Protein AF-A0A259BXV9-F1 (afdb_monomer)

Solvent-accessible surface area (backbone atoms only — not comparable to full-atom values): 3316 Å² total; per-residue (Å²): 127,81,71,66,62,50,58,63,73,53,66,70,57,79,78,73,55,66,67,57,46,52,50,24,24,54,51,16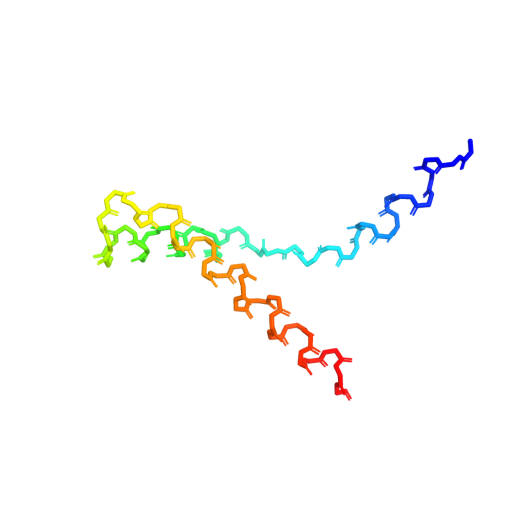,28,75,75,56,39,83,62,8,52,58,52,16,38,52,52,50,50,51,51,48,54,53,51,50,55,56,58,74,74,107

Foldseek 3Di:
DVCPVVCVVCVVVPPPPVVQLVVLLVVLCVVPNPVSNVVSNVVSSVVVVVVVVVVVVD

Sequence (58 aa):
VDNLARPWLVGKATRIPDFIVLLSTIGGIASFGLQGFITGPVVAAMFIAVWTTFLAKR

Mean predicted aligned error: 8.55 Å

pLDDT: mean 82.36, std 14.78, range [52.22, 96.69]

Radius of gyration: 14.75 Å; Cα contacts (8 Å, |Δi|>4): 37; chains: 1; bounding box: 45×16×36 Å

Secondary structure (DSSP, 8-state):
-TTSHHHHHHTTS----HHHHHHHHHHHHHHHGGGHHHHHHHHHHHHHHHHHHHHHT-

Structure (mmCIF, N/CA/C/O backbone):
data_AF-A0A259BXV9-F1
#
_entry.id   AF-A0A259BXV9-F1
#
loop_
_atom_site.group_PDB
_atom_site.id
_atom_site.type_symbol
_atom_site.label_atom_id
_atom_site.label_alt_id
_atom_site.label_comp_id
_atom_site.label_asym_id
_atom_site.label_entity_id
_atom_site.label_seq_id
_atom_site.pdbx_PDB_ins_code
_atom_site.Cartn_x
_atom_site.Cartn_y
_atom_site.Cartn_z
_atom_site.occupancy
_atom_site.B_iso_or_equiv
_atom_site.auth_se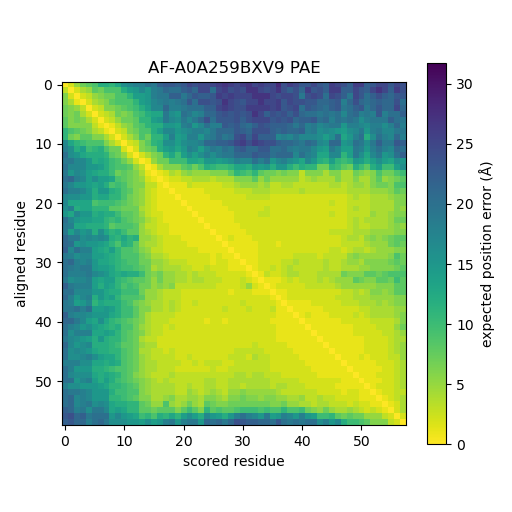q_id
_atom_site.auth_comp_id
_atom_site.auth_asym_id
_atom_site.auth_atom_id
_atom_site.pdbx_PDB_model_num
ATOM 1 N N . VAL A 1 1 ? -33.819 8.068 2.315 1.00 56.03 1 VAL A N 1
ATOM 2 C CA . VAL A 1 1 ? -33.209 8.050 3.667 1.00 56.03 1 VAL A CA 1
ATOM 3 C C . VAL A 1 1 ? -32.229 6.885 3.864 1.00 56.03 1 VAL A C 1
ATOM 5 O O . VAL A 1 1 ? -31.387 6.984 4.742 1.00 56.03 1 VAL A O 1
ATOM 8 N N . ASP A 1 2 ? -32.194 5.882 2.976 1.00 61.28 2 ASP A N 1
ATOM 9 C CA . ASP A 1 2 ? -31.287 4.715 3.081 1.00 61.28 2 ASP A CA 1
ATOM 10 C C . ASP A 1 2 ? -29.825 4.931 2.631 1.00 61.28 2 ASP A C 1
ATOM 12 O O . ASP A 1 2 ? -28.962 4.101 2.895 1.00 61.28 2 ASP A O 1
ATOM 16 N N . ASN A 1 3 ? -29.499 6.064 1.997 1.00 62.47 3 ASN A N 1
ATOM 17 C CA . ASN A 1 3 ? -28.142 6.341 1.489 1.00 62.47 3 ASN A CA 1
ATOM 18 C C . ASN A 1 3 ? -27.244 7.145 2.446 1.00 62.47 3 ASN A C 1
ATOM 20 O O . ASN A 1 3 ? -26.079 7.381 2.136 1.00 62.47 3 ASN A O 1
ATOM 24 N N . LEU A 1 4 ? -27.760 7.563 3.604 1.00 65.19 4 LEU A N 1
ATOM 25 C CA . LEU A 1 4 ? -27.019 8.356 4.597 1.00 65.19 4 LEU A CA 1
ATOM 26 C C . LEU A 1 4 ? -26.198 7.482 5.559 1.00 65.19 4 LEU A C 1
ATOM 28 O O . LEU A 1 4 ? -25.152 7.911 6.036 1.00 65.19 4 LEU A O 1
ATOM 32 N N . ALA A 1 5 ? -26.614 6.232 5.785 1.00 58.25 5 ALA A N 1
ATOM 33 C CA . ALA A 1 5 ? -25.851 5.269 6.583 1.00 58.25 5 ALA A CA 1
ATOM 34 C C . ALA A 1 5 ? -24.571 4.782 5.868 1.00 58.25 5 ALA A C 1
ATOM 36 O O . ALA A 1 5 ? -23.586 4.422 6.514 1.00 58.25 5 ALA A O 1
ATOM 37 N N . ARG A 1 6 ? -24.556 4.805 4.527 1.00 62.91 6 ARG A N 1
ATOM 38 C CA . ARG A 1 6 ? -23.441 4.331 3.690 1.00 62.91 6 ARG A CA 1
ATOM 39 C C . ARG A 1 6 ? -22.139 5.130 3.874 1.00 62.91 6 ARG A C 1
ATOM 41 O O . ARG A 1 6 ? -21.110 4.495 4.094 1.00 62.91 6 ARG A O 1
ATOM 48 N N . PRO A 1 7 ? -22.127 6.478 3.829 1.00 59.00 7 PRO A N 1
ATOM 49 C CA . PRO A 1 7 ? -20.896 7.248 4.002 1.00 59.00 7 PRO A CA 1
ATOM 50 C C . P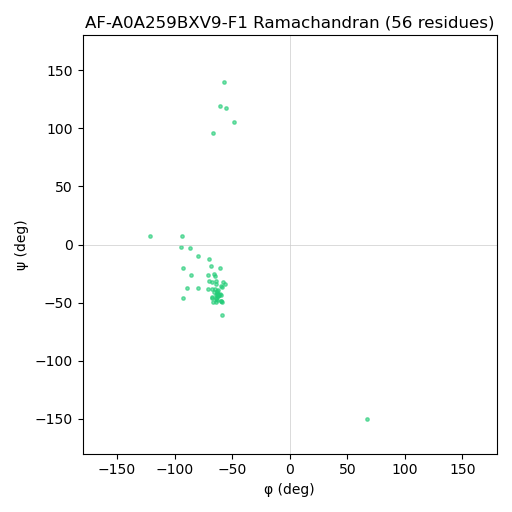RO A 1 7 ? -20.272 7.106 5.392 1.00 59.00 7 PRO A C 1
ATOM 52 O O . PRO A 1 7 ? -19.057 7.205 5.499 1.00 59.00 7 PRO A O 1
ATOM 55 N N . TRP A 1 8 ? -21.046 6.829 6.445 1.00 62.81 8 TRP A N 1
ATOM 56 C CA . TRP A 1 8 ? -20.478 6.639 7.785 1.00 62.81 8 TRP A CA 1
ATOM 57 C C . TRP A 1 8 ? -19.884 5.236 7.975 1.00 62.81 8 TRP A C 1
ATOM 59 O O . TRP A 1 8 ? -18.803 5.100 8.548 1.00 62.81 8 TRP A O 1
ATOM 69 N N . LEU A 1 9 ? -20.528 4.203 7.413 1.00 59.09 9 LEU A N 1
ATOM 70 C CA . LEU A 1 9 ? -20.012 2.827 7.428 1.00 59.09 9 LEU A CA 1
ATOM 71 C C . LEU A 1 9 ? -18.777 2.653 6.519 1.00 59.09 9 LEU A C 1
ATOM 73 O O . LEU A 1 9 ? -17.889 1.865 6.830 1.00 59.09 9 LEU A O 1
ATOM 77 N N . VAL A 1 10 ? -18.699 3.414 5.419 1.00 61.34 10 VAL A N 1
ATOM 78 C CA . VAL A 1 10 ? -17.567 3.406 4.469 1.00 61.34 10 VAL A CA 1
ATOM 79 C C . VAL A 1 10 ? -16.514 4.475 4.805 1.00 61.34 10 VAL A C 1
ATOM 81 O O . VAL A 1 10 ? -15.358 4.339 4.425 1.00 61.34 10 VAL A O 1
ATOM 84 N N . GLY A 1 11 ? -16.854 5.518 5.565 1.00 53.94 11 GLY A N 1
ATOM 85 C CA . GLY A 1 11 ? -15.962 6.643 5.891 1.00 53.94 11 GLY A CA 1
ATOM 86 C C . GLY A 1 11 ? -14.808 6.303 6.840 1.00 53.94 11 GLY A C 1
ATOM 87 O O . GLY A 1 11 ? -13.863 7.079 6.951 1.00 53.94 11 GLY A O 1
ATOM 88 N N . LYS A 1 12 ? -14.852 5.128 7.483 1.00 56.81 12 LYS A N 1
ATOM 89 C CA . LYS A 1 12 ? -13.717 4.523 8.200 1.00 56.81 12 LYS A CA 1
ATOM 90 C C . LYS A 1 12 ? -12.909 3.543 7.342 1.00 56.81 12 LYS A C 1
ATOM 92 O O . LYS A 1 12 ? -12.034 2.867 7.881 1.00 56.81 12 LYS A O 1
ATOM 97 N N . ALA A 1 13 ? -13.181 3.432 6.038 1.00 57.06 13 ALA A N 1
ATOM 98 C CA . ALA A 1 13 ? -12.296 2.711 5.133 1.00 57.06 13 ALA A CA 1
ATOM 99 C C . ALA A 1 13 ? -10.909 3.332 5.273 1.00 57.06 13 ALA A C 1
ATOM 101 O O . ALA A 1 13 ? -10.737 4.534 5.068 1.00 57.06 13 ALA A O 1
ATOM 102 N N . THR A 1 14 ? -9.958 2.524 5.730 1.00 62.28 14 THR A N 1
ATOM 103 C CA . THR A 1 14 ? -8.587 2.928 6.003 1.00 62.28 14 THR A CA 1
ATOM 104 C C . THR A 1 14 ? -8.066 3.716 4.807 1.00 62.28 14 THR A C 1
ATOM 106 O O . THR A 1 14 ? -7.807 3.143 3.751 1.00 62.28 14 THR A O 1
ATOM 109 N N . ARG A 1 15 ? -7.961 5.043 4.947 1.00 68.81 15 ARG A N 1
ATOM 110 C CA . ARG A 1 15 ? -7.315 5.880 3.939 1.00 68.81 15 ARG A CA 1
ATOM 111 C C . ARG A 1 15 ? -5.847 5.497 3.958 1.00 68.81 15 ARG A C 1
ATOM 113 O O . ARG A 1 15 ? -5.107 5.951 4.826 1.00 68.81 15 ARG A O 1
ATOM 120 N N . ILE A 1 16 ? -5.459 4.605 3.051 1.00 75.12 16 ILE A N 1
ATOM 121 C CA . ILE A 1 16 ? -4.055 4.323 2.782 1.00 75.12 16 ILE A CA 1
ATOM 122 C C . ILE A 1 16 ? -3.455 5.653 2.315 1.00 75.12 16 ILE A C 1
ATOM 124 O O . ILE A 1 16 ? -3.942 6.201 1.327 1.00 75.12 16 ILE A O 1
ATOM 128 N N . PRO A 1 17 ? -2.463 6.209 3.025 1.00 84.50 17 PRO A N 1
ATOM 129 C CA . PRO A 1 17 ? -1.816 7.439 2.598 1.00 84.50 17 PRO A CA 1
ATOM 130 C C . PRO A 1 17 ? -1.233 7.297 1.189 1.00 84.50 17 PRO A C 1
ATOM 132 O O . PRO A 1 17 ? -0.613 6.276 0.874 1.00 84.50 17 PRO A O 1
ATOM 135 N N . ASP A 1 18 ? -1.368 8.334 0.363 1.00 86.69 18 ASP A N 1
ATOM 136 C CA . ASP A 1 18 ? -0.977 8.294 -1.054 1.00 86.69 18 ASP A CA 1
ATOM 137 C C . ASP A 1 18 ? 0.506 7.946 -1.262 1.00 86.69 18 ASP A C 1
ATOM 139 O O . ASP A 1 18 ? 0.865 7.246 -2.210 1.00 86.69 18 ASP A O 1
ATOM 143 N N . PHE A 1 19 ? 1.381 8.348 -0.333 1.00 90.31 19 PHE A N 1
ATOM 144 C CA . PHE A 1 19 ? 2.806 8.018 -0.398 1.00 90.31 19 PHE A CA 1
ATOM 145 C C . PHE A 1 19 ? 3.078 6.508 -0.298 1.00 90.31 19 PHE A C 1
ATOM 147 O O . PHE A 1 19 ? 4.029 6.027 -0.907 1.00 90.31 19 PHE A O 1
ATOM 154 N N . ILE A 1 20 ? 2.251 5.743 0.429 1.00 91.25 20 ILE A N 1
ATOM 155 C CA . ILE A 1 20 ? 2.408 4.283 0.539 1.00 91.25 20 ILE A CA 1
ATOM 156 C C . ILE A 1 20 ? 2.032 3.618 -0.785 1.00 91.25 20 ILE A C 1
ATOM 158 O O . ILE A 1 20 ? 2.697 2.683 -1.234 1.00 91.25 20 ILE A O 1
ATOM 162 N N . VAL A 1 21 ? 0.994 4.129 -1.446 1.00 91.31 21 VAL A N 1
ATOM 163 C CA . VAL A 1 21 ? 0.597 3.666 -2.780 1.00 91.31 21 VAL A CA 1
ATOM 164 C C . VAL A 1 21 ? 1.707 3.961 -3.788 1.00 91.31 21 VAL A C 1
ATOM 166 O O . VAL A 1 21 ? 2.112 3.066 -4.527 1.00 91.31 21 VAL A O 1
ATOM 169 N N . LEU A 1 22 ? 2.276 5.168 -3.766 1.00 94.12 22 LEU A N 1
ATOM 170 C CA . LEU A 1 22 ? 3.394 5.531 -4.639 1.00 94.12 22 LEU A CA 1
ATOM 171 C C . LEU A 1 22 ? 4.613 4.627 -4.400 1.00 94.12 22 LEU A C 1
ATOM 173 O O . LEU A 1 22 ? 5.163 4.061 -5.344 1.00 94.12 22 LEU A O 1
ATOM 177 N N . LEU A 1 23 ? 5.005 4.446 -3.137 1.00 95.12 23 LEU A N 1
ATOM 178 C CA . LEU A 1 23 ? 6.154 3.625 -2.764 1.00 95.12 23 LEU A CA 1
ATOM 179 C C . LEU A 1 23 ? 5.954 2.161 -3.172 1.00 95.12 23 LEU A C 1
ATOM 181 O O . LEU A 1 23 ? 6.859 1.549 -3.729 1.00 95.12 23 LEU A O 1
ATOM 185 N N . SER A 1 24 ? 4.764 1.608 -2.934 1.00 94.50 24 SER A N 1
ATOM 186 C CA . SER A 1 24 ? 4.439 0.233 -3.324 1.00 94.50 24 SER A CA 1
ATOM 187 C C . SER A 1 24 ? 4.381 0.056 -4.836 1.00 94.50 24 SER A C 1
ATOM 189 O O . SER A 1 24 ? 4.792 -0.985 -5.335 1.00 94.50 24 SER A O 1
ATOM 191 N N . THR A 1 25 ? 3.964 1.080 -5.577 1.00 94.69 25 THR A N 1
ATOM 192 C CA . THR A 1 25 ? 4.000 1.075 -7.041 1.00 94.69 25 THR A CA 1
ATOM 193 C C . THR A 1 25 ? 5.441 1.059 -7.547 1.00 94.69 25 THR A C 1
ATOM 195 O O . THR A 1 25 ? 5.800 0.206 -8.353 1.00 94.69 25 THR A O 1
ATOM 198 N N . ILE A 1 26 ? 6.295 1.952 -7.039 1.00 96.50 26 ILE A N 1
ATOM 199 C CA . ILE A 1 26 ? 7.709 2.033 -7.437 1.00 96.50 26 ILE A CA 1
ATOM 200 C C . ILE A 1 26 ? 8.458 0.753 -7.039 1.00 96.50 26 ILE A C 1
ATOM 202 O O . ILE A 1 26 ? 9.162 0.170 -7.860 1.00 96.50 26 ILE A O 1
ATOM 206 N N . GLY A 1 27 ? 8.277 0.285 -5.802 1.00 94.62 27 GLY A N 1
ATOM 207 C CA . GLY A 1 27 ? 8.894 -0.944 -5.302 1.00 94.62 27 GLY A CA 1
ATOM 208 C C . GLY A 1 27 ? 8.381 -2.188 -6.024 1.00 94.62 27 GLY A C 1
ATOM 209 O O . GLY A 1 27 ? 9.168 -3.049 -6.404 1.00 94.62 27 GLY A O 1
ATOM 210 N N . GLY A 1 28 ? 7.077 -2.246 -6.297 1.00 95.00 28 GLY A N 1
ATOM 211 C CA . GLY A 1 28 ? 6.466 -3.307 -7.084 1.00 95.00 28 GLY A CA 1
ATOM 212 C C . GLY A 1 28 ? 7.074 -3.373 -8.477 1.00 95.00 28 GLY A C 1
ATOM 213 O O . GLY A 1 28 ? 7.515 -4.446 -8.889 1.00 95.00 28 GLY A O 1
ATOM 214 N N . ILE A 1 29 ? 7.168 -2.235 -9.174 1.00 96.69 29 ILE A N 1
ATOM 215 C CA . ILE A 1 29 ? 7.792 -2.168 -10.500 1.00 96.69 29 ILE A CA 1
ATOM 216 C C . ILE A 1 29 ? 9.261 -2.599 -10.446 1.00 96.69 29 ILE A C 1
ATOM 218 O O . ILE A 1 29 ? 9.705 -3.369 -11.296 1.00 96.69 29 ILE A O 1
ATOM 222 N N . ALA A 1 30 ? 10.007 -2.152 -9.436 1.00 95.19 30 ALA A N 1
ATOM 223 C CA . ALA A 1 30 ? 11.408 -2.524 -9.268 1.00 95.19 30 ALA A CA 1
ATOM 224 C C . ALA A 1 30 ? 11.603 -4.034 -9.017 1.00 95.19 30 ALA A C 1
ATOM 226 O O . ALA A 1 30 ? 12.598 -4.595 -9.467 1.00 95.19 30 ALA A O 1
ATOM 227 N N . SER A 1 31 ? 10.671 -4.701 -8.325 1.00 94.88 31 SER A N 1
ATOM 228 C CA . SER A 1 31 ? 10.766 -6.135 -8.000 1.00 94.88 31 SER A CA 1
ATOM 229 C C . S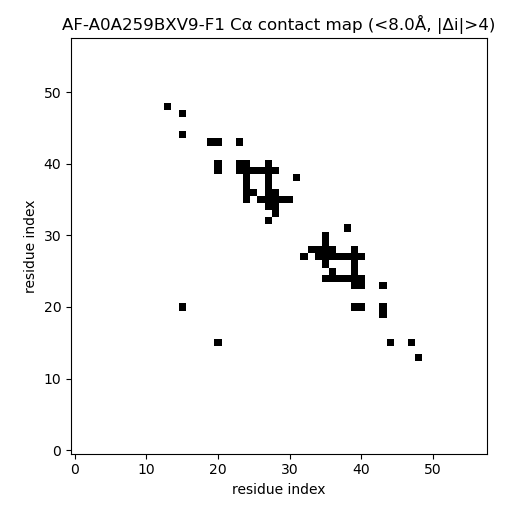ER A 1 31 ? 10.166 -7.070 -9.057 1.00 94.88 31 SER A C 1
ATOM 231 O O . SER A 1 31 ? 10.706 -8.149 -9.284 1.00 94.88 31 SER A O 1
ATOM 233 N N . PHE A 1 32 ? 9.054 -6.689 -9.694 1.00 93.56 32 PHE A N 1
ATOM 234 C CA . PHE A 1 32 ? 8.268 -7.556 -10.589 1.00 93.56 32 PHE A CA 1
ATOM 235 C C . PHE A 1 32 ? 8.128 -7.002 -12.020 1.00 93.56 32 PHE A C 1
ATOM 237 O O . PHE A 1 32 ? 7.370 -7.544 -12.828 1.00 93.56 32 PHE A O 1
ATOM 244 N N . GLY A 1 33 ? 8.832 -5.917 -12.358 1.00 91.81 33 GLY A N 1
ATOM 245 C CA . GLY A 1 33 ? 8.715 -5.245 -13.653 1.00 91.81 33 GLY A CA 1
ATOM 246 C C . GLY A 1 33 ? 7.346 -4.586 -13.835 1.00 91.81 33 GLY A C 1
ATOM 247 O O . GLY A 1 33 ? 6.699 -4.188 -12.872 1.00 91.81 33 GLY A O 1
ATOM 248 N N . LEU A 1 34 ? 6.852 -4.486 -15.071 1.00 92.81 34 LEU A N 1
ATOM 249 C CA . LEU A 1 34 ? 5.593 -3.782 -15.366 1.00 92.81 34 LEU A CA 1
ATOM 250 C C . LEU A 1 34 ? 4.382 -4.318 -14.568 1.00 92.81 34 LEU A C 1
ATOM 252 O O . LEU A 1 34 ? 3.515 -3.546 -14.165 1.00 92.81 34 LEU A O 1
ATOM 256 N N . GLN A 1 35 ? 4.352 -5.627 -14.288 1.00 92.50 35 GLN A N 1
ATOM 257 C CA . GLN A 1 35 ? 3.291 -6.274 -13.498 1.00 92.50 35 GLN A CA 1
ATOM 258 C C . GLN A 1 35 ? 3.265 -5.803 -12.039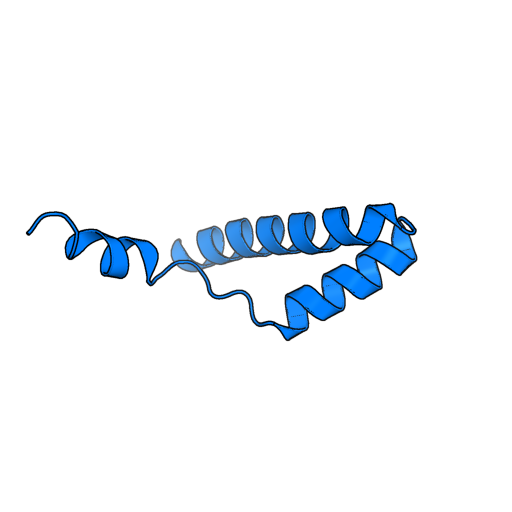 1.00 92.50 35 GLN A C 1
ATOM 260 O O . GLN A 1 35 ? 2.221 -5.779 -11.383 1.00 92.50 35 GLN A O 1
ATOM 265 N N . GLY A 1 36 ? 4.415 -5.350 -11.549 1.00 91.69 36 GLY A N 1
ATOM 266 C CA . GLY A 1 36 ? 4.586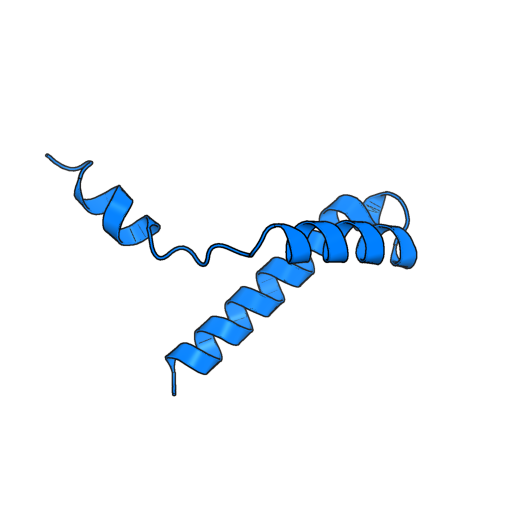 -4.786 -10.225 1.00 91.69 36 GLY A CA 1
ATOM 267 C C . GLY A 1 36 ? 3.764 -3.531 -9.946 1.00 91.69 36 GLY A C 1
ATOM 268 O O . GLY A 1 36 ? 3.495 -3.245 -8.781 1.00 91.69 36 GLY A O 1
ATOM 269 N N . PHE A 1 37 ? 3.304 -2.829 -10.987 1.00 92.88 37 PHE A N 1
ATOM 270 C CA . PHE A 1 37 ? 2.401 -1.683 -10.850 1.00 92.88 37 PHE A CA 1
ATOM 271 C C . PHE A 1 37 ? 1.081 -2.059 -10.162 1.00 92.88 37 PHE A C 1
ATOM 273 O O . PHE A 1 37 ? 0.547 -1.272 -9.389 1.00 92.88 37 PHE A O 1
ATOM 280 N N . ILE A 1 38 ? 0.566 -3.267 -10.414 1.00 93.50 38 ILE A N 1
ATOM 281 C CA . ILE A 1 38 ? -0.679 -3.765 -9.811 1.00 93.50 38 ILE A CA 1
ATOM 282 C C . ILE A 1 38 ? -0.355 -4.549 -8.540 1.00 93.50 38 ILE A C 1
ATOM 284 O O . ILE A 1 38 ? -0.977 -4.343 -7.498 1.00 93.50 38 ILE A O 1
ATOM 288 N N . THR A 1 39 ? 0.644 -5.433 -8.605 1.00 94.31 39 THR A N 1
ATOM 289 C CA . THR A 1 39 ? 1.008 -6.305 -7.481 1.00 94.31 39 THR A CA 1
ATOM 290 C C . THR A 1 39 ? 1.464 -5.509 -6.258 1.00 94.31 39 THR A C 1
ATOM 292 O O . THR A 1 39 ? 1.084 -5.854 -5.141 1.00 94.31 39 THR A O 1
ATOM 295 N N . GLY A 1 40 ? 2.221 -4.426 -6.445 1.00 94.06 40 GLY A N 1
ATOM 296 C CA . GLY A 1 40 ? 2.721 -3.591 -5.353 1.00 94.06 40 GLY A CA 1
ATOM 297 C C . GLY A 1 40 ? 1.603 -3.000 -4.482 1.00 94.06 40 GLY A C 1
ATOM 298 O O . GLY A 1 40 ? 1.531 -3.328 -3.293 1.00 94.06 40 GLY A O 1
ATOM 299 N N . PRO A 1 41 ? 0.694 -2.186 -5.049 1.00 93.69 41 PRO A N 1
ATOM 300 C CA . PRO A 1 41 ? -0.436 -1.618 -4.315 1.00 93.69 41 PRO A CA 1
ATOM 301 C C . PRO A 1 41 ? -1.364 -2.669 -3.701 1.00 93.69 41 PRO A C 1
ATOM 303 O O . PRO A 1 41 ? -1.846 -2.474 -2.585 1.00 93.69 41 PRO A O 1
ATOM 306 N N . VAL A 1 42 ? -1.586 -3.799 -4.380 1.00 93.94 42 VAL A N 1
ATOM 307 C CA . VAL A 1 42 ? -2.409 -4.899 -3.850 1.00 93.94 42 VAL A CA 1
ATOM 308 C C . VAL A 1 42 ? -1.782 -5.490 -2.586 1.00 93.94 42 VAL A C 1
ATOM 310 O O . VAL A 1 42 ? -2.464 -5.618 -1.568 1.00 93.94 42 VAL A O 1
ATOM 313 N N . VAL A 1 43 ? -0.481 -5.789 -2.609 1.00 93.94 43 VAL A N 1
ATOM 314 C CA . VAL A 1 43 ? 0.236 -6.310 -1.435 1.00 93.94 43 VAL A CA 1
ATOM 315 C C . VAL A 1 43 ? 0.234 -5.288 -0.296 1.00 93.94 43 VAL A C 1
ATOM 317 O O . VAL A 1 43 ? -0.023 -5.653 0.852 1.00 93.94 43 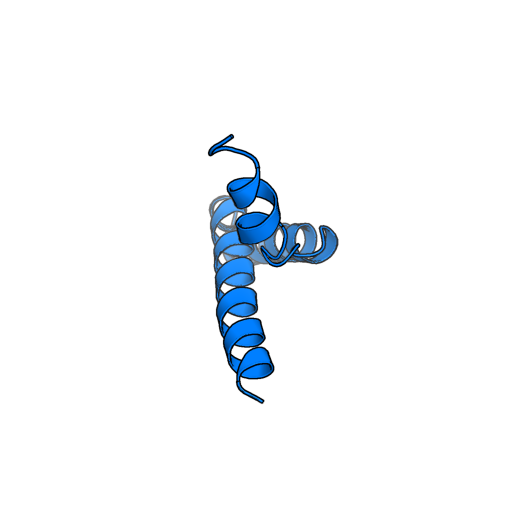VAL A O 1
ATOM 320 N N . ALA A 1 44 ? 0.450 -4.004 -0.597 1.00 92.50 44 ALA A N 1
ATOM 321 C CA . ALA A 1 44 ? 0.412 -2.942 0.406 1.00 92.50 44 ALA A CA 1
ATOM 322 C C . ALA A 1 44 ? -0.975 -2.808 1.059 1.00 92.50 44 ALA A C 1
ATOM 324 O O . ALA A 1 44 ? -1.073 -2.697 2.282 1.00 92.50 44 ALA A O 1
ATOM 325 N N . ALA A 1 45 ? -2.049 -2.880 0.269 1.00 92.06 45 ALA A N 1
ATOM 326 C CA . ALA A 1 45 ? -3.417 -2.846 0.776 1.00 92.06 45 ALA A CA 1
ATOM 327 C C . ALA A 1 45 ? -3.727 -4.050 1.677 1.00 92.06 45 ALA A C 1
ATOM 329 O O . ALA A 1 45 ? -4.302 -3.875 2.752 1.00 92.06 45 ALA A O 1
ATOM 330 N N . MET A 1 46 ? -3.300 -5.255 1.285 1.00 92.44 46 MET A N 1
ATOM 331 C CA . MET A 1 46 ? -3.466 -6.455 2.111 1.00 92.44 46 MET A CA 1
ATOM 332 C C . MET A 1 46 ? -2.689 -6.360 3.426 1.00 92.44 46 MET A C 1
ATOM 334 O O . MET A 1 46 ? -3.238 -6.670 4.483 1.00 92.44 46 MET A O 1
ATOM 338 N N . PHE A 1 47 ? -1.441 -5.885 3.382 1.00 92.44 47 PHE A N 1
ATOM 339 C CA . PHE A 1 47 ? -0.634 -5.678 4.583 1.00 92.44 47 PHE A CA 1
ATOM 340 C C . PHE A 1 47 ? -1.307 -4.696 5.543 1.00 92.44 47 PHE A C 1
ATOM 342 O O . PHE A 1 47 ? -1.471 -5.006 6.723 1.00 92.44 47 PHE A O 1
ATOM 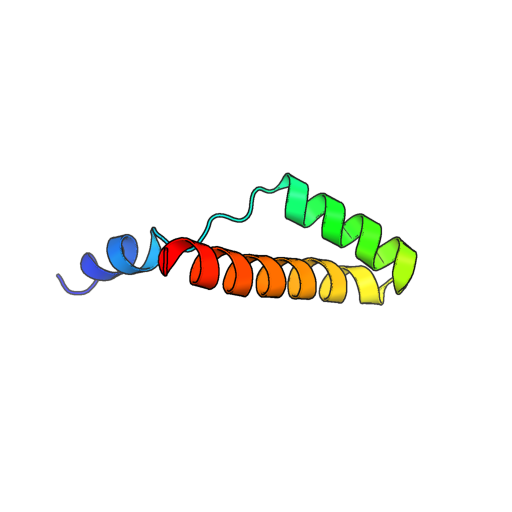349 N N . ILE A 1 48 ? -1.755 -3.543 5.037 1.00 89.94 48 ILE A N 1
ATOM 350 C CA . ILE A 1 48 ? -2.443 -2.541 5.854 1.00 89.94 48 ILE A CA 1
ATOM 351 C C . ILE A 1 48 ? -3.732 -3.113 6.436 1.00 89.94 48 ILE A C 1
ATOM 353 O O . ILE A 1 48 ? -3.978 -2.912 7.618 1.00 89.94 48 ILE A O 1
ATOM 357 N N . ALA A 1 49 ? -4.529 -3.848 5.659 1.00 89.56 49 ALA A N 1
ATOM 358 C CA . ALA A 1 49 ? -5.767 -4.452 6.148 1.00 89.56 49 ALA A CA 1
ATOM 359 C C . ALA A 1 49 ? -5.523 -5.432 7.309 1.00 89.56 49 ALA A C 1
ATOM 361 O O . ALA A 1 49 ? -6.240 -5.406 8.312 1.00 89.56 49 ALA A O 1
ATOM 362 N N . VAL A 1 50 ? -4.492 -6.275 7.211 1.00 91.06 50 VAL A N 1
ATOM 363 C CA . VAL A 1 50 ? -4.118 -7.195 8.297 1.00 91.06 50 VAL A CA 1
ATOM 364 C C . VAL A 1 50 ? -3.584 -6.419 9.501 1.00 91.06 50 VAL A C 1
ATOM 366 O O . VAL A 1 50 ? -4.000 -6.669 10.633 1.00 91.06 50 VAL A O 1
ATOM 369 N N . TRP A 1 51 ? -2.701 -5.448 9.265 1.00 89.75 51 TRP A N 1
ATOM 370 C CA . TRP A 1 51 ? -2.075 -4.639 10.308 1.00 89.75 51 TRP A CA 1
ATOM 371 C C . TRP A 1 51 ? -3.094 -3.815 11.100 1.00 89.75 51 TRP A C 1
ATOM 373 O O . TRP A 1 51 ? -3.060 -3.799 12.331 1.00 89.75 51 TRP A O 1
ATOM 383 N N . THR A 1 52 ? -4.046 -3.177 10.419 1.00 87.12 52 THR A N 1
ATOM 384 C CA . THR A 1 52 ? -5.120 -2.416 11.068 1.00 87.12 52 THR A CA 1
ATOM 385 C C . THR A 1 52 ? -6.073 -3.323 11.823 1.00 87.12 52 THR A C 1
ATOM 387 O O . THR A 1 52 ? -6.476 -2.966 12.925 1.00 87.12 52 THR A O 1
ATOM 390 N N . THR A 1 53 ? -6.386 -4.507 11.292 1.00 88.19 53 THR A N 1
ATOM 391 C CA . THR A 1 53 ? -7.205 -5.503 11.999 1.00 88.19 53 THR A CA 1
ATOM 392 C C . THR A 1 53 ? -6.514 -5.979 13.277 1.00 88.19 53 THR A C 1
ATOM 394 O O . THR A 1 53 ? -7.164 -6.126 14.311 1.00 88.19 53 THR A O 1
ATOM 397 N N . PHE A 1 54 ? -5.195 -6.184 13.239 1.00 89.50 54 PHE A N 1
ATOM 398 C CA . PHE A 1 54 ? -4.413 -6.569 14.412 1.00 89.50 54 PHE A CA 1
ATOM 399 C C . PHE A 1 54 ? -4.339 -5.446 15.456 1.00 89.50 54 PHE A C 1
ATOM 401 O O . PHE A 1 54 ? -4.563 -5.699 16.638 1.00 89.50 54 PHE A O 1
ATOM 408 N N . LEU A 1 55 ? -4.081 -4.205 15.029 1.00 87.38 55 LEU A N 1
ATOM 409 C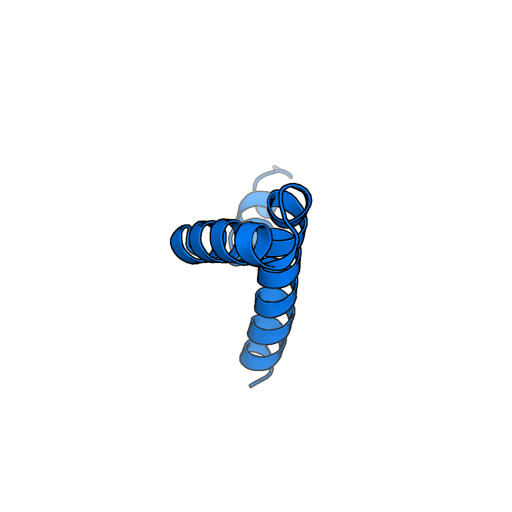 CA . LEU A 1 55 ? -4.063 -3.039 15.917 1.00 87.38 55 LEU A CA 1
ATOM 410 C C . LEU A 1 55 ? -5.437 -2.735 16.521 1.00 87.38 55 LEU A C 1
ATOM 412 O O . LEU A 1 55 ? -5.506 -2.386 17.690 1.00 87.38 55 LEU A O 1
ATOM 416 N N . ALA A 1 56 ? -6.520 -2.894 15.758 1.00 79.19 56 ALA A N 1
ATOM 417 C CA . ALA A 1 56 ? -7.886 -2.681 16.240 1.00 79.19 56 ALA A CA 1
ATOM 418 C C . ALA A 1 56 ? -8.333 -3.728 17.272 1.00 79.19 56 ALA A C 1
ATOM 420 O O . ALA A 1 56 ? -9.306 -3.508 17.989 1.00 79.19 56 ALA A O 1
ATOM 421 N N . LYS A 1 57 ? -7.650 -4.877 17.327 1.00 67.12 57 LYS A N 1
ATOM 422 C CA . LYS A 1 57 ? -7.915 -5.948 18.292 1.00 67.12 57 LYS A CA 1
ATOM 423 C C . LYS A 1 57 ? -7.172 -5.748 19.624 1.00 67.12 57 LYS A C 1
ATOM 425 O O . LYS A 1 57 ? -7.334 -6.572 20.522 1.00 67.12 57 LYS A O 1
ATOM 430 N N . ARG A 1 58 ? -6.349 -4.705 19.744 1.00 52.22 58 ARG A N 1
ATOM 431 C CA . ARG A 1 58 ? -5.592 -4.348 20.948 1.00 52.22 58 ARG A CA 1
ATOM 432 C C . ARG A 1 58 ? -6.239 -3.160 21.647 1.00 52.22 58 ARG A C 1
ATOM 434 O O . ARG A 1 58 ? -6.205 -3.165 22.894 1.00 52.22 58 ARG A O 1
#